Protein AF-A0AAD7X1H6-F1 (afdb_monomer_lite)

Organism: NCBI:txid143900

Structure (mmCIF, N/CA/C/O backbone):
data_AF-A0AAD7X1H6-F1
#
_entry.id   AF-A0AAD7X1H6-F1
#
loop_
_atom_site.group_PDB
_atom_site.id
_atom_site.type_symbol
_atom_site.label_atom_id
_atom_site.label_alt_id
_atom_site.label_comp_id
_atom_site.label_asym_id
_atom_site.label_entity_id
_atom_site.label_seq_id
_atom_site.pdbx_PDB_ins_code
_atom_site.Cartn_x
_atom_site.Cartn_y
_atom_site.Cartn_z
_atom_site.occupancy
_atom_site.B_iso_or_equiv
_atom_site.auth_seq_id
_atom_site.auth_comp_id
_atom_site.auth_asym_id
_atom_site.auth_atom_id
_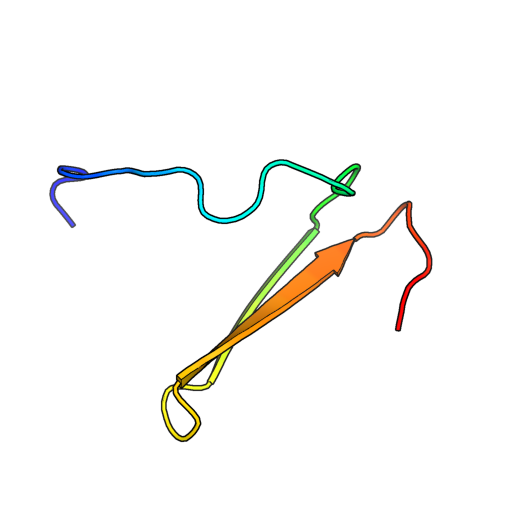atom_site.pdbx_PDB_model_num
ATOM 1 N N . MET A 1 1 ? -18.759 8.951 -5.165 1.00 71.69 1 MET A N 1
ATOM 2 C CA . MET A 1 1 ? -17.722 8.308 -6.007 1.00 71.69 1 MET A CA 1
ATOM 3 C C . MET A 1 1 ? -17.670 8.985 -7.379 1.00 71.69 1 MET A C 1
ATOM 5 O O . MET A 1 1 ? -17.625 8.316 -8.400 1.00 71.69 1 MET A O 1
ATOM 9 N N . ASP A 1 2 ? -17.691 10.314 -7.420 1.00 90.38 2 ASP A N 1
ATOM 10 C CA . ASP A 1 2 ? -17.640 11.115 -8.657 1.00 90.38 2 ASP A CA 1
ATOM 11 C C . ASP A 1 2 ? -16.219 11.215 -9.242 1.00 90.38 2 ASP A C 1
ATOM 13 O O . ASP A 1 2 ? -16.024 11.698 -10.353 1.00 90.38 2 ASP A O 1
ATOM 17 N N . GLY A 1 3 ? -15.219 10.723 -8.505 1.00 85.94 3 GLY A N 1
ATOM 18 C CA . GLY A 1 3 ? -13.835 10.667 -8.957 1.00 85.94 3 GLY A CA 1
ATOM 19 C C . GLY A 1 3 ? -13.132 12.021 -8.949 1.00 85.94 3 GLY A C 1
ATOM 20 O O . GLY A 1 3 ? -12.016 12.104 -9.464 1.00 85.94 3 GLY A O 1
ATOM 21 N N . ALA A 1 4 ? -13.747 13.050 -8.363 1.00 91.44 4 ALA A N 1
ATOM 22 C CA . ALA A 1 4 ? -13.094 14.320 -8.087 1.00 91.44 4 ALA A CA 1
ATOM 23 C C . ALA A 1 4 ? -12.020 14.152 -6.992 1.00 91.44 4 ALA A C 1
ATOM 25 O O . ALA A 1 4 ? -12.089 13.236 -6.174 1.00 91.44 4 ALA A O 1
ATOM 26 N N . ASN A 1 5 ? -11.022 15.045 -6.971 1.00 90.44 5 ASN A N 1
ATOM 27 C CA . ASN A 1 5 ? -9.958 15.098 -5.953 1.00 90.44 5 ASN A CA 1
ATOM 28 C C . ASN A 1 5 ? -9.078 13.837 -5.834 1.00 90.44 5 ASN A C 1
ATOM 30 O O . ASN A 1 5 ? -8.588 13.516 -4.752 1.00 90.44 5 ASN A O 1
ATOM 34 N N . LYS A 1 6 ? -8.840 13.118 -6.938 1.00 90.69 6 LYS A N 1
ATOM 35 C CA . LYS A 1 6 ? -7.863 12.019 -6.949 1.00 90.69 6 LYS A CA 1
ATOM 36 C C . LYS A 1 6 ? -6.453 12.554 -6.703 1.00 90.69 6 LYS A C 1
ATOM 38 O O . LYS A 1 6 ? -5.988 13.434 -7.425 1.00 90.69 6 LYS A O 1
ATOM 43 N N . SER A 1 7 ? -5.760 11.968 -5.736 1.00 93.31 7 SER A N 1
ATOM 44 C CA . SER A 1 7 ? -4.357 12.244 -5.440 1.00 93.31 7 SER A CA 1
ATOM 45 C C . SER A 1 7 ? -3.583 10.941 -5.253 1.00 93.31 7 SER A C 1
ATOM 47 O O . SER A 1 7 ? -4.137 9.919 -4.842 1.00 93.31 7 SER A O 1
ATOM 49 N N . ALA A 1 8 ? -2.293 10.966 -5.589 1.00 90.50 8 ALA A N 1
ATOM 50 C CA . ALA A 1 8 ? -1.394 9.860 -5.293 1.00 90.50 8 ALA A CA 1
ATOM 51 C C . ALA A 1 8 ? -0.967 9.939 -3.822 1.00 90.50 8 ALA A C 1
ATOM 53 O O . ALA A 1 8 ? -0.492 10.979 -3.372 1.00 90.50 8 ALA A O 1
ATOM 54 N N . ILE A 1 9 ? -1.142 8.840 -3.088 1.00 89.31 9 ILE A N 1
ATOM 55 C CA . ILE A 1 9 ? -0.849 8.770 -1.647 1.00 89.31 9 ILE A CA 1
ATOM 56 C C . ILE A 1 9 ? 0.552 8.188 -1.405 1.00 89.31 9 ILE A C 1
ATOM 58 O O . ILE A 1 9 ? 1.248 8.603 -0.484 1.00 89.31 9 ILE A O 1
ATOM 62 N N . ILE A 1 10 ? 0.991 7.258 -2.258 1.00 87.62 10 ILE A N 1
ATOM 63 C CA . ILE A 1 10 ? 2.307 6.615 -2.195 1.00 87.62 10 ILE A CA 1
ATOM 64 C C . ILE A 1 10 ? 2.901 6.627 -3.601 1.00 87.62 10 ILE A C 1
ATOM 66 O O . ILE A 1 10 ? 2.269 6.167 -4.549 1.00 87.62 10 ILE A O 1
ATOM 70 N N . THR A 1 11 ? 4.107 7.175 -3.736 1.00 87.81 11 THR A N 1
ATOM 71 C CA . THR A 1 11 ? 4.798 7.334 -5.030 1.00 87.81 11 THR A CA 1
ATOM 72 C C . THR A 1 11 ? 6.236 6.821 -5.018 1.00 87.81 11 THR A C 1
ATOM 74 O O . THR A 1 11 ? 6.923 6.894 -6.032 1.00 87.81 11 THR A O 1
ATOM 77 N N . THR A 1 12 ? 6.713 6.304 -3.883 1.00 87.31 12 THR A N 1
ATOM 78 C CA . THR A 1 12 ? 8.078 5.785 -3.728 1.00 87.31 12 THR A CA 1
ATOM 79 C C . THR A 1 12 ? 8.042 4.382 -3.139 1.00 87.31 12 THR A C 1
ATOM 81 O O . THR A 1 12 ? 7.102 4.052 -2.419 1.00 87.31 12 THR A O 1
ATOM 84 N N . LYS A 1 13 ? 9.071 3.575 -3.438 1.00 83.00 13 LYS A N 1
ATOM 85 C CA . LYS A 1 13 ? 9.207 2.186 -2.956 1.00 83.00 13 LYS A CA 1
ATOM 86 C C . LYS A 1 13 ? 7.955 1.339 -3.229 1.00 83.00 13 LYS A C 1
ATOM 88 O O . LYS A 1 13 ? 7.464 0.638 -2.351 1.00 83.00 13 LYS A O 1
ATOM 93 N N . ILE A 1 14 ? 7.437 1.468 -4.445 1.00 86.31 14 ILE A N 1
ATOM 94 C CA . ILE A 1 14 ? 6.282 0.738 -4.950 1.00 86.31 14 ILE A CA 1
ATOM 95 C C . ILE A 1 14 ? 6.657 0.191 -6.322 1.00 86.31 14 ILE A C 1
ATOM 97 O O . ILE A 1 14 ? 7.089 0.947 -7.194 1.00 86.31 14 ILE A O 1
ATOM 101 N N . GLU A 1 15 ? 6.539 -1.117 -6.488 1.00 88.38 15 GLU A N 1
ATOM 102 C CA . GLU A 1 15 ? 6.865 -1.802 -7.732 1.00 88.38 15 GLU A CA 1
ATOM 103 C C . GLU A 1 15 ? 5.644 -2.573 -8.213 1.00 88.38 15 GLU A C 1
ATOM 105 O O . GLU A 1 15 ? 5.054 -2.185 -9.225 1.00 88.38 15 GLU A O 1
ATOM 110 N N . TRP A 1 16 ? 5.202 -3.591 -7.465 1.00 90.69 16 TRP A N 1
ATOM 111 C CA . TRP A 1 16 ? 4.044 -4.426 -7.807 1.00 90.69 16 TRP A CA 1
ATOM 112 C C . TRP A 1 16 ? 2.974 -4.402 -6.706 1.00 90.69 16 TRP A C 1
ATOM 114 O O . TRP A 1 16 ? 2.785 -5.402 -6.004 1.00 90.69 16 TRP A O 1
ATOM 124 N N . PRO A 1 17 ? 2.226 -3.293 -6.560 1.00 87.19 17 PRO A N 1
ATOM 125 C CA . PRO A 1 17 ? 1.137 -3.220 -5.600 1.00 87.19 17 PRO A CA 1
ATOM 126 C C . PRO A 1 17 ? 0.003 -4.159 -6.018 1.00 87.19 17 PRO A C 1
ATOM 128 O O . PRO A 1 17 ? -0.598 -3.998 -7.082 1.00 87.19 17 PRO A O 1
ATOM 131 N N . ASN A 1 18 ? -0.294 -5.147 -5.178 1.00 90.62 18 ASN A N 1
ATOM 132 C CA . ASN A 1 18 ? -1.267 -6.202 -5.482 1.00 90.62 18 ASN A CA 1
ATOM 133 C C . ASN A 1 18 ? -2.409 -6.305 -4.459 1.00 90.62 18 ASN A C 1
ATOM 135 O O . ASN A 1 18 ? -3.420 -6.947 -4.744 1.00 90.62 18 ASN A O 1
ATOM 139 N 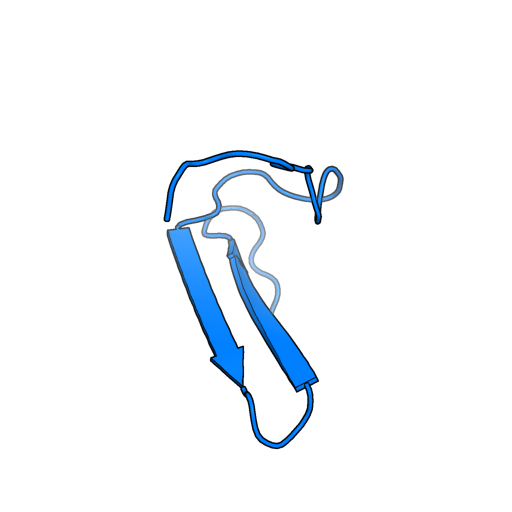N . GLY A 1 19 ? -2.274 -5.668 -3.295 1.00 90.69 19 GLY A N 1
ATOM 140 C CA . GLY A 1 19 ? -3.272 -5.684 -2.230 1.00 90.69 19 GLY A CA 1
ATOM 141 C C . GLY A 1 19 ? -3.337 -4.351 -1.496 1.00 90.69 19 GLY A C 1
ATOM 142 O O . GLY A 1 19 ? -2.321 -3.685 -1.307 1.00 90.69 19 GLY A O 1
ATOM 143 N N . ILE A 1 20 ? -4.545 -3.958 -1.092 1.00 93.69 20 ILE A N 1
ATOM 144 C CA . ILE A 1 20 ? -4.806 -2.739 -0.324 1.00 93.69 20 ILE A CA 1
ATOM 145 C C . ILE A 1 20 ? -5.983 -2.964 0.624 1.00 93.69 20 ILE A C 1
ATOM 147 O O . ILE A 1 20 ? -6.982 -3.581 0.251 1.00 93.69 20 ILE A O 1
ATOM 151 N N . THR A 1 21 ? -5.866 -2.471 1.853 1.00 94.69 21 THR A N 1
ATOM 152 C CA . THR A 1 21 ? -6.947 -2.488 2.841 1.00 94.69 21 THR A CA 1
ATOM 153 C C . THR A 1 21 ? -6.885 -1.256 3.742 1.00 94.69 21 THR A C 1
ATOM 155 O O . THR A 1 21 ? -5.835 -0.622 3.879 1.00 94.69 21 THR A O 1
ATOM 158 N N . ILE A 1 22 ? -8.020 -0.907 4.345 1.00 95.69 22 ILE A N 1
ATOM 159 C CA . ILE A 1 22 ? -8.170 0.245 5.238 1.00 95.69 22 ILE A CA 1
ATOM 160 C C . ILE A 1 22 ? -8.645 -0.256 6.600 1.00 95.69 22 ILE A C 1
ATOM 162 O O . ILE A 1 22 ? -9.660 -0.946 6.697 1.00 95.69 22 ILE A O 1
ATOM 166 N N . ASP A 1 23 ? -7.930 0.133 7.648 1.00 96.25 23 ASP A N 1
ATOM 167 C CA . ASP A 1 23 ? -8.381 0.029 9.030 1.00 96.25 23 ASP A CA 1
ATOM 168 C C . ASP A 1 23 ? -8.956 1.378 9.470 1.00 96.25 23 ASP A C 1
ATOM 170 O O . ASP A 1 23 ? -8.225 2.310 9.808 1.00 96.25 23 ASP A O 1
ATOM 174 N N . TYR A 1 24 ? -10.285 1.467 9.467 1.00 95.50 24 TYR A N 1
ATOM 175 C CA . TYR A 1 24 ? -11.024 2.665 9.872 1.00 95.50 24 TYR A CA 1
ATOM 176 C C . TYR A 1 24 ? -11.006 2.924 11.381 1.00 95.50 24 TYR A C 1
ATOM 178 O O . TYR A 1 24 ? -11.343 4.021 11.806 1.00 95.50 24 TYR A O 1
ATOM 186 N N . THR A 1 25 ? -10.660 1.932 12.207 1.00 97.19 25 THR A N 1
ATOM 187 C CA . THR A 1 25 ? -10.634 2.117 13.668 1.00 97.19 25 THR A CA 1
ATOM 188 C C . THR A 1 25 ? -9.364 2.839 14.091 1.00 97.19 25 THR A C 1
ATOM 190 O O . THR A 1 25 ? -9.380 3.635 15.026 1.00 97.19 25 THR A O 1
ATOM 193 N N . ASN A 1 26 ? -8.261 2.551 13.398 1.00 96.44 26 ASN A N 1
ATOM 194 C CA . ASN A 1 26 ? -6.949 3.114 13.699 1.00 96.44 26 ASN A CA 1
ATOM 195 C C . ASN A 1 26 ? -6.488 4.173 12.686 1.00 96.44 26 ASN A C 1
ATOM 197 O O . ASN A 1 26 ? -5.347 4.619 12.786 1.00 96.44 26 ASN A O 1
ATOM 201 N N . ASP A 1 27 ? -7.335 4.542 11.718 1.00 94.69 27 ASP A N 1
ATOM 202 C CA . ASP A 1 27 ? -7.017 5.452 10.609 1.00 94.69 27 ASP A CA 1
ATOM 203 C C . ASP A 1 27 ? -5.740 5.051 9.847 1.00 94.69 27 ASP A C 1
ATOM 205 O O . ASP A 1 27 ? -4.850 5.864 9.580 1.00 94.69 27 ASP A O 1
ATOM 209 N N . LYS A 1 28 ? -5.628 3.762 9.497 1.00 94.44 28 LYS A N 1
ATOM 210 C CA . LYS A 1 28 ? -4.450 3.212 8.806 1.00 94.44 28 LYS A CA 1
ATOM 211 C C . LYS A 1 28 ? -4.791 2.634 7.440 1.00 94.44 28 LYS A C 1
ATOM 213 O O . LYS A 1 28 ? -5.781 1.929 7.267 1.00 94.44 28 LYS A O 1
ATOM 218 N N . LEU A 1 29 ? -3.908 2.892 6.478 1.00 92.12 29 LEU A N 1
ATOM 219 C CA . LEU A 1 29 ? -3.902 2.270 5.157 1.00 92.12 29 LEU A CA 1
ATOM 220 C C . LEU A 1 29 ? -2.762 1.253 5.098 1.00 92.12 29 LEU A C 1
ATOM 222 O O . LEU A 1 29 ? -1.612 1.602 5.366 1.00 92.12 29 LEU A O 1
ATOM 226 N N . TYR A 1 30 ? -3.074 0.024 4.702 1.00 91.06 30 TYR A N 1
ATOM 227 C CA . TYR A 1 30 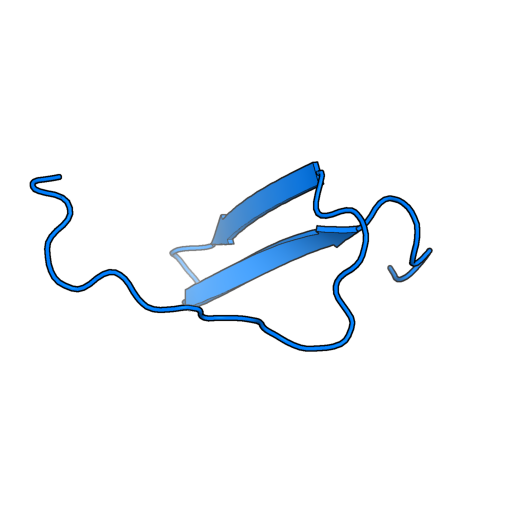? -2.093 -1.037 4.504 1.00 91.06 30 TYR A CA 1
ATOM 228 C C . TYR A 1 30 ? -2.095 -1.467 3.041 1.00 91.06 30 TYR A C 1
ATOM 230 O O . TYR A 1 30 ? -3.157 -1.576 2.422 1.00 91.06 30 TYR A O 1
ATOM 238 N N . TRP A 1 31 ? -0.915 -1.733 2.492 1.00 90.06 31 TRP A N 1
ATOM 239 C CA . TRP A 1 31 ? -0.755 -2.267 1.144 1.00 90.06 31 TRP A CA 1
ATOM 240 C C . TRP A 1 31 ? 0.313 -3.356 1.129 1.00 90.06 31 TRP A C 1
ATOM 242 O O . TRP A 1 31 ? 1.187 -3.387 1.994 1.00 90.06 31 TRP A O 1
ATOM 252 N N . SER A 1 32 ? 0.224 -4.246 0.147 1.00 89.44 32 SER A N 1
ATOM 253 C CA . SER A 1 32 ? 1.232 -5.269 -0.122 1.00 89.44 32 SER A CA 1
ATOM 254 C C . SER A 1 32 ? 1.868 -5.037 -1.486 1.00 89.44 32 SER A C 1
ATOM 256 O O . SER A 1 32 ? 1.195 -4.616 -2.433 1.00 89.44 32 SER A O 1
ATOM 258 N N . ASP A 1 33 ? 3.161 -5.329 -1.577 1.00 87.75 33 ASP A N 1
ATOM 259 C CA . ASP A 1 33 ? 3.927 -5.309 -2.816 1.00 87.75 33 ASP A CA 1
ATOM 260 C C . ASP A 1 33 ? 4.497 -6.710 -3.070 1.00 87.75 33 ASP A C 1
ATOM 262 O O . ASP A 1 33 ? 5.101 -7.314 -2.185 1.00 87.75 33 ASP A O 1
ATOM 266 N N . ALA A 1 34 ? 4.248 -7.263 -4.256 1.00 80.44 34 ALA A N 1
ATOM 267 C CA . ALA A 1 34 ? 4.641 -8.633 -4.585 1.00 80.44 34 ALA A CA 1
ATOM 268 C C . ALA A 1 34 ? 6.110 -8.769 -5.019 1.00 80.44 34 ALA A C 1
ATOM 270 O O . ALA A 1 34 ? 6.614 -9.890 -5.100 1.00 80.44 34 ALA A O 1
ATOM 271 N N . HIS A 1 35 ? 6.778 -7.660 -5.348 1.00 79.50 35 HIS A N 1
ATOM 272 C CA . HIS A 1 35 ? 8.177 -7.656 -5.778 1.00 79.50 35 HIS A CA 1
ATOM 273 C C . HIS A 1 35 ? 9.106 -7.309 -4.618 1.00 79.50 35 HIS A C 1
ATOM 275 O O . HIS A 1 35 ? 10.113 -7.974 -4.360 1.00 79.50 35 HIS A O 1
ATOM 281 N N . LEU A 1 36 ? 8.727 -6.271 -3.883 1.00 68.69 36 LEU A N 1
ATOM 282 C CA . LEU A 1 36 ? 9.395 -5.852 -2.671 1.00 68.69 36 LEU A CA 1
ATOM 283 C C . LEU A 1 36 ? 8.890 -6.761 -1.547 1.00 68.69 36 LEU A C 1
ATOM 285 O O . LEU A 1 36 ? 7.856 -6.481 -0.960 1.00 68.69 36 LEU A O 1
ATOM 289 N N . ASN A 1 37 ? 9.595 -7.861 -1.257 1.00 59.62 37 ASN A N 1
ATOM 290 C CA . ASN A 1 37 ? 9.328 -8.732 -0.099 1.00 59.62 37 ASN A CA 1
ATOM 291 C C . ASN A 1 37 ? 9.534 -7.972 1.236 1.00 59.62 37 ASN A C 1
ATOM 293 O O . ASN A 1 37 ? 10.462 -8.261 1.991 1.00 59.62 37 ASN A O 1
ATOM 297 N N . TYR A 1 38 ? 8.700 -6.977 1.518 1.00 5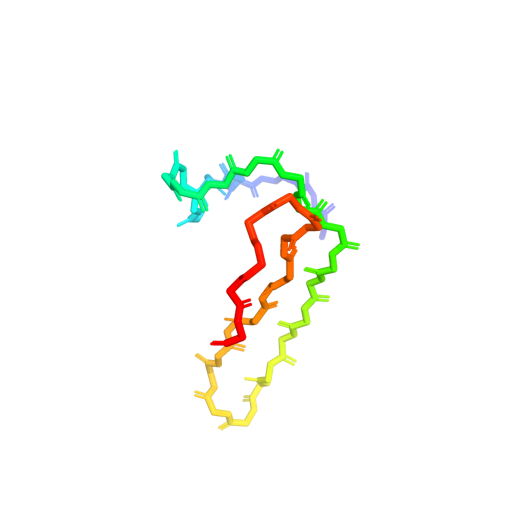8.88 38 TYR A N 1
ATOM 298 C CA . TYR A 1 38 ? 8.621 -6.260 2.782 1.00 58.88 38 TYR A CA 1
ATOM 299 C C . TYR A 1 38 ? 7.354 -6.718 3.505 1.00 58.88 38 TYR A C 1
ATOM 301 O O . TYR A 1 38 ? 6.248 -6.584 2.983 1.00 58.88 38 TYR A O 1
ATOM 309 N N . ILE A 1 39 ? 7.552 -7.285 4.696 1.00 54.06 39 ILE A N 1
ATOM 310 C CA . ILE A 1 39 ? 6.514 -7.495 5.712 1.00 54.06 39 ILE A CA 1
ATOM 311 C C . ILE A 1 39 ? 6.572 -6.314 6.675 1.00 54.06 39 ILE A C 1
ATOM 313 O O . ILE A 1 39 ? 7.708 -5.951 7.067 1.00 54.06 39 ILE A O 1
#

Secondary structure (DSSP, 8-state):
---TT---S--SS-S-EEEEEEETTTTEEEEEESSS---

Foldseek 3Di:
DPPPPDDDPDDPPADAWDDWDADPVVRDIDTDHPVPPDD

Radius of gyration: 12.12 Å; chains: 1; bounding box: 27×24×23 Å

InterPro domains:
  IPR01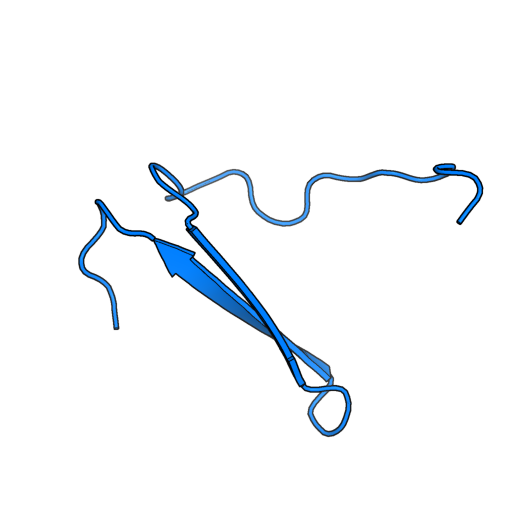1042 Six-bladed beta-propeller, Tol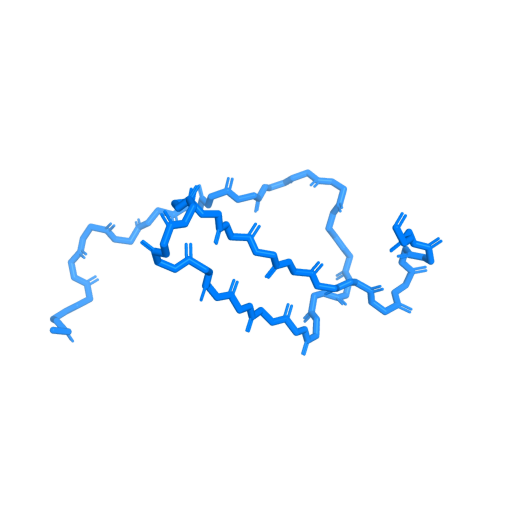B-like [G3DSA:2.120.10.30] (1-39)

Sequence (39 aa):
MDGANKSAIITTKIEWPNGITIDYTNDKLYWSDAHLNYI

pLDDT: mean 86.76, std 10.34, range [54.06, 97.19]